Protein AF-A0A6B3GAU2-F1 (afdb_monomer_lite)

Radius of gyration: 19.32 Å; chains: 1; bounding box: 33×33×60 Å

pLDDT: mean 86.75, std 10.73, range [48.22, 97.69]

Sequence (140 aa):
LRTQEPGLAAQLGLEKPDSSVAALTPIEQDELPPGTALDEFLATIAWPDAVVGCAMTVERLMLPPSAEASVPEKLSDKQLTAWVAKHPDRQEVRMTVAVLRDGARESAVRLREKDSPTEVLTGAGLVPGLAEALAATFES

Structure (mmCIF, N/CA/C/O backbone):
data_AF-A0A6B3GAU2-F1
#
_entry.id   AF-A0A6B3GAU2-F1
#
loop_
_atom_site.group_PDB
_atom_site.id
_atom_site.type_symbol
_atom_site.label_atom_id
_atom_site.label_alt_id
_atom_site.label_comp_id
_atom_site.label_asym_id
_atom_site.label_entity_id
_atom_site.label_seq_id
_atom_site.pdbx_PDB_ins_code
_atom_site.Cartn_x
_atom_site.Cartn_y
_atom_site.Cartn_z
_atom_site.occupancy
_atom_site.B_iso_or_equiv
_atom_site.auth_seq_id
_atom_site.auth_comp_id
_atom_site.auth_asym_id
_atom_site.auth_atom_id
_atom_site.pdbx_PDB_model_num
ATOM 1 N N . LEU A 1 1 ? 7.045 -2.140 -25.054 1.00 62.41 1 LEU A N 1
ATOM 2 C CA . LEU A 1 1 ? 5.925 -2.310 -26.009 1.00 62.41 1 LEU A CA 1
ATOM 3 C C . LEU A 1 1 ? 6.316 -2.093 -27.472 1.00 62.41 1 LEU A C 1
ATOM 5 O O . LEU A 1 1 ? 6.297 -3.066 -28.195 1.00 62.41 1 LEU A O 1
ATOM 9 N N . ARG A 1 2 ? 6.756 -0.903 -27.920 1.00 71.31 2 ARG A N 1
ATOM 10 C CA . ARG A 1 2 ? 7.129 -0.664 -29.341 1.00 71.31 2 ARG A CA 1
ATOM 11 C C . ARG A 1 2 ? 8.105 -1.688 -29.949 1.00 71.31 2 ARG A C 1
ATOM 13 O O . ARG A 1 2 ? 7.939 -2.066 -31.099 1.00 71.31 2 ARG A O 1
ATOM 20 N N . THR A 1 3 ? 9.098 -2.131 -29.178 1.00 74.31 3 THR A N 1
ATOM 21 C CA . THR A 1 3 ? 10.108 -3.101 -29.641 1.00 74.31 3 THR A CA 1
ATOM 22 C C . THR A 1 3 ? 9.662 -4.558 -29.502 1.00 74.31 3 THR A C 1
ATOM 24 O O . THR A 1 3 ? 10.011 -5.375 -30.342 1.00 74.31 3 THR A O 1
ATOM 27 N N . GLN A 1 4 ? 8.927 -4.894 -28.438 1.00 76.00 4 GLN A N 1
ATOM 28 C CA . GLN A 1 4 ? 8.556 -6.283 -28.125 1.00 76.00 4 GLN A CA 1
ATOM 29 C C . GLN A 1 4 ? 7.204 -6.694 -28.728 1.00 76.00 4 GLN A C 1
ATOM 31 O O . GLN A 1 4 ? 7.054 -7.833 -29.139 1.00 76.00 4 GLN A O 1
ATOM 36 N N . GLU A 1 5 ? 6.256 -5.759 -28.835 1.00 77.56 5 GLU A N 1
ATOM 37 C CA . GLU A 1 5 ? 4.878 -5.966 -29.304 1.00 77.56 5 GLU A CA 1
ATOM 38 C C . GLU A 1 5 ? 4.457 -4.821 -30.256 1.00 77.56 5 GLU A C 1
ATOM 40 O O . GLU A 1 5 ? 3.625 -3.971 -29.907 1.00 77.56 5 GLU A O 1
ATOM 45 N N . PRO A 1 6 ? 5.055 -4.730 -31.460 1.00 78.44 6 PRO A N 1
ATOM 46 C CA . PRO A 1 6 ? 4.842 -3.604 -32.374 1.00 78.44 6 PRO A CA 1
ATOM 47 C C . PRO A 1 6 ? 3.389 -3.492 -32.862 1.00 78.44 6 PRO A C 1
ATOM 49 O O . PRO A 1 6 ? 2.877 -2.384 -33.003 1.00 78.44 6 PRO A O 1
ATOM 52 N N . GLY A 1 7 ? 2.692 -4.619 -33.055 1.00 80.69 7 GLY A N 1
ATOM 53 C CA . GLY A 1 7 ? 1.283 -4.625 -33.465 1.00 80.69 7 GLY A CA 1
ATOM 54 C C . GLY A 1 7 ? 0.346 -4.014 -32.417 1.00 80.69 7 GLY A C 1
ATOM 55 O O . GLY A 1 7 ? -0.543 -3.237 -32.759 1.00 80.69 7 GLY A O 1
ATOM 56 N N . LEU A 1 8 ? 0.583 -4.298 -31.133 1.00 76.88 8 LEU A N 1
ATOM 57 C CA . LEU A 1 8 ? -0.178 -3.704 -30.033 1.00 76.88 8 LEU A CA 1
ATOM 58 C C . LEU A 1 8 ? 0.162 -2.216 -29.855 1.00 76.88 8 LEU A C 1
ATOM 60 O O . LEU A 1 8 ? -0.723 -1.397 -29.615 1.00 76.88 8 LEU A O 1
ATOM 64 N N . ALA A 1 9 ? 1.430 -1.837 -30.038 1.00 74.75 9 ALA A N 1
ATOM 65 C CA . ALA A 1 9 ? 1.836 -0.433 -30.004 1.00 74.75 9 ALA A CA 1
ATOM 66 C C . ALA A 1 9 ? 1.140 0.411 -31.091 1.00 74.75 9 ALA A C 1
ATOM 68 O O . ALA A 1 9 ? 0.740 1.543 -30.807 1.00 74.75 9 ALA A O 1
ATOM 69 N N . ALA A 1 10 ? 0.942 -0.152 -32.290 1.00 77.62 10 ALA A N 1
ATOM 70 C CA . ALA A 1 10 ? 0.176 0.472 -33.368 1.00 77.62 10 ALA A CA 1
ATOM 71 C C . ALA A 1 10 ? -1.301 0.669 -32.985 1.00 77.62 10 ALA A C 1
ATOM 73 O O . ALA A 1 10 ? -1.850 1.757 -33.158 1.00 77.62 10 ALA A O 1
ATOM 74 N N . GLN A 1 11 ? -1.935 -0.352 -32.394 1.00 79.00 11 GLN A N 1
ATOM 75 C CA . GLN A 1 11 ? -3.329 -0.278 -31.935 1.00 79.00 11 GLN A CA 1
ATOM 76 C C . GLN A 1 11 ? -3.542 0.771 -30.835 1.00 79.00 11 GLN A C 1
ATOM 78 O O . GLN A 1 11 ? -4.577 1.432 -30.810 1.00 79.00 11 GLN A O 1
ATOM 83 N N . LEU A 1 12 ? -2.556 0.955 -29.955 1.00 72.62 12 LEU A N 1
ATOM 84 C CA . LEU A 1 12 ? -2.594 1.940 -28.870 1.00 72.62 12 LEU A CA 1
ATOM 85 C C . LEU A 1 12 ? -2.130 3.346 -29.298 1.00 72.62 12 LEU A C 1
ATOM 87 O O . LEU A 1 12 ? -2.108 4.260 -28.476 1.00 72.62 12 LEU A O 1
ATOM 91 N N . GLY A 1 13 ? -1.740 3.544 -30.564 1.00 73.88 13 GLY A N 1
ATOM 92 C CA . GLY A 1 13 ? -1.290 4.843 -31.081 1.00 73.88 13 GLY A CA 1
ATOM 93 C C . GLY A 1 13 ? 0.043 5.329 -30.498 1.00 73.88 13 GLY A C 1
ATOM 94 O O . GLY A 1 13 ? 0.357 6.518 -30.581 1.00 73.88 13 GLY A O 1
ATOM 95 N N . LEU A 1 14 ? 0.842 4.420 -29.933 1.00 69.75 14 LEU A N 1
ATOM 96 C CA . LEU A 1 14 ? 2.102 4.716 -29.238 1.00 69.75 14 LEU A CA 1
ATOM 97 C C . LEU A 1 14 ? 3.297 4.884 -30.191 1.00 69.75 14 LEU A C 1
ATOM 99 O O . LEU A 1 14 ? 4.444 4.950 -29.753 1.00 69.75 14 LEU A O 1
ATOM 103 N N . GLU A 1 15 ? 3.049 4.939 -31.500 1.00 69.31 15 GLU A N 1
ATOM 104 C CA . GLU A 1 15 ? 4.079 5.088 -32.533 1.00 69.31 15 GLU A CA 1
ATOM 105 C C . GLU A 1 15 ? 4.681 6.499 -32.574 1.00 69.31 15 GLU A C 1
ATOM 107 O O . GLU A 1 15 ? 5.817 6.674 -33.02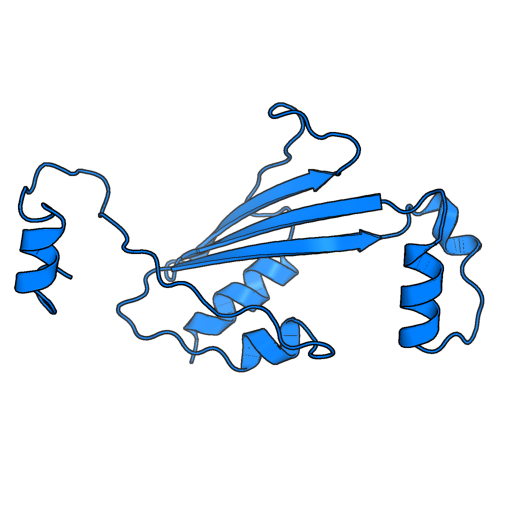1 1.00 69.31 15 GLU A O 1
ATOM 112 N N . LYS A 1 16 ? 3.949 7.512 -32.089 1.00 66.12 16 LYS A N 1
ATOM 113 C CA . LYS A 1 16 ? 4.379 8.912 -32.175 1.00 66.12 16 LYS A CA 1
ATOM 114 C C . LYS A 1 16 ? 5.454 9.231 -31.124 1.00 66.12 16 LYS A C 1
ATOM 116 O O . LYS A 1 16 ? 5.211 9.043 -29.935 1.00 66.12 16 LYS A O 1
ATOM 121 N N . PRO A 1 17 ? 6.623 9.759 -31.527 1.00 57.16 17 PRO A N 1
ATOM 122 C CA . PRO A 1 17 ? 7.727 10.063 -30.614 1.00 57.16 17 PRO A CA 1
ATOM 123 C C . PRO A 1 17 ? 7.482 11.261 -29.673 1.00 57.16 17 PRO A C 1
ATOM 125 O O . PRO A 1 17 ? 8.250 11.426 -28.733 1.00 57.16 17 PRO A O 1
ATOM 128 N N . ASP A 1 18 ? 6.420 12.052 -29.879 1.00 55.69 18 ASP A N 1
ATOM 129 C CA . ASP A 1 18 ? 6.117 13.275 -29.108 1.00 55.69 18 ASP A CA 1
ATOM 130 C C . ASP A 1 18 ? 5.360 13.053 -27.782 1.00 55.69 18 ASP A C 1
ATOM 132 O O . ASP A 1 18 ? 5.040 14.016 -27.082 1.00 55.69 18 ASP A O 1
ATOM 136 N N . SER A 1 19 ? 5.075 11.810 -27.375 1.00 54.34 19 SER A N 1
ATOM 137 C CA . SER A 1 19 ? 4.584 11.552 -26.015 1.00 54.34 19 SER A CA 1
ATOM 138 C C . SER A 1 19 ? 5.764 11.606 -25.035 1.00 54.34 19 SER A C 1
ATOM 140 O O . SER A 1 19 ? 6.413 10.597 -24.763 1.00 54.34 19 SER A O 1
ATOM 142 N N . SER A 1 20 ? 6.075 12.796 -24.525 1.00 48.22 20 SER A N 1
ATOM 143 C CA . SER A 1 20 ? 7.189 13.053 -23.595 1.00 48.22 20 SER A CA 1
ATOM 144 C C . SER A 1 20 ? 7.030 12.416 -22.207 1.00 48.22 20 SER A C 1
ATOM 146 O O . SER A 1 20 ? 7.947 12.480 -21.392 1.00 48.22 20 SER A O 1
ATOM 148 N N . VAL A 1 21 ? 5.907 11.750 -21.941 1.00 51.22 21 VAL A N 1
ATOM 149 C CA . VAL A 1 21 ? 5.777 10.798 -20.838 1.00 51.22 21 VAL A CA 1
ATOM 150 C C . VAL A 1 21 ? 5.993 9.423 -21.445 1.00 51.22 21 VAL A C 1
ATOM 152 O O . VAL A 1 21 ? 5.245 9.031 -22.341 1.00 51.22 21 VAL A O 1
ATOM 155 N N . ALA A 1 22 ? 7.014 8.694 -20.990 1.00 58.22 22 ALA A N 1
ATOM 156 C CA . ALA A 1 22 ? 7.142 7.278 -21.308 1.00 58.22 22 ALA A CA 1
ATOM 157 C C . ALA A 1 22 ? 5.787 6.617 -21.015 1.00 58.22 22 ALA A C 1
ATOM 159 O O . ALA A 1 22 ? 5.371 6.561 -19.861 1.00 58.22 22 ALA A O 1
ATOM 160 N N . ALA A 1 23 ? 5.058 6.225 -22.063 1.00 69.25 23 ALA A N 1
ATOM 161 C CA . ALA A 1 23 ? 3.723 5.669 -21.926 1.00 69.25 23 ALA A CA 1
ATOM 162 C C . ALA A 1 23 ? 3.849 4.316 -21.223 1.00 69.25 23 ALA A C 1
ATOM 164 O O . ALA A 1 23 ? 4.138 3.294 -21.849 1.00 69.25 23 ALA A O 1
ATOM 165 N N . LEU A 1 24 ? 3.717 4.331 -19.899 1.00 79.38 24 LEU A N 1
ATOM 166 C CA . LEU A 1 24 ? 3.647 3.119 -19.109 1.00 79.38 24 LEU A CA 1
ATOM 167 C C . LEU A 1 24 ? 2.347 2.414 -19.479 1.00 79.38 24 LEU A C 1
ATOM 169 O O . LEU A 1 24 ? 1.286 3.033 -19.555 1.00 79.38 24 LEU A O 1
ATOM 173 N N . THR A 1 25 ? 2.444 1.120 -19.755 1.00 84.44 25 THR A N 1
ATOM 174 C CA . THR A 1 25 ? 1.269 0.268 -19.925 1.00 84.44 25 THR A CA 1
ATOM 175 C C . THR A 1 25 ? 1.024 -0.413 -18.584 1.00 84.44 25 THR A C 1
ATOM 177 O O . THR A 1 25 ? 1.936 -1.099 -18.114 1.00 84.44 25 THR A O 1
ATOM 180 N N . PRO A 1 26 ? -0.132 -0.198 -17.933 1.00 87.94 26 PRO A N 1
ATOM 181 C CA . PRO A 1 26 ? -0.412 -0.840 -16.659 1.00 87.94 26 PRO A CA 1
ATOM 182 C C . PRO A 1 26 ? -0.553 -2.351 -16.853 1.00 87.94 26 PRO A C 1
ATOM 184 O O . PRO A 1 26 ? -1.088 -2.813 -17.861 1.00 87.94 26 PRO A O 1
ATOM 187 N N . ILE A 1 27 ? -0.071 -3.103 -15.869 1.00 89.31 27 ILE A N 1
ATOM 188 C CA . ILE A 1 27 ? -0.322 -4.535 -15.730 1.00 89.31 27 ILE A CA 1
ATOM 189 C C . ILE A 1 27 ? -1.127 -4.680 -14.448 1.00 89.31 27 ILE A C 1
ATOM 191 O O . ILE A 1 27 ? -0.632 -4.359 -13.368 1.00 89.31 27 ILE A O 1
ATOM 195 N N . GLU A 1 28 ? -2.377 -5.106 -14.577 1.00 89.19 28 GLU A N 1
ATOM 196 C CA . GLU A 1 28 ? -3.231 -5.347 -13.418 1.00 89.19 28 GLU A CA 1
ATOM 197 C C . GLU A 1 28 ? -2.820 -6.663 -12.742 1.00 89.19 28 GLU A C 1
ATOM 199 O O . GLU A 1 28 ? -2.411 -7.625 -13.399 1.00 89.19 28 GLU A O 1
ATOM 204 N N . GLN A 1 29 ? -2.863 -6.675 -11.413 1.00 86.81 29 GLN A N 1
ATOM 205 C CA . GLN A 1 29 ? -2.682 -7.873 -10.597 1.00 86.81 29 GLN A CA 1
ATOM 206 C C . GLN A 1 29 ? -4.004 -8.212 -9.931 1.00 86.81 29 GLN A C 1
ATOM 208 O O . GLN A 1 29 ? -4.758 -7.307 -9.564 1.00 86.81 29 GLN A O 1
ATOM 213 N N . ASP A 1 30 ? -4.257 -9.509 -9.778 1.00 85.06 30 ASP A N 1
ATOM 214 C CA . ASP A 1 30 ? -5.414 -9.992 -9.039 1.00 85.06 30 ASP A CA 1
ATOM 215 C C . ASP A 1 30 ? -5.371 -9.510 -7.584 1.00 85.06 30 ASP A C 1
ATOM 217 O O . ASP A 1 30 ? -4.314 -9.212 -7.017 1.00 85.06 30 ASP A O 1
ATOM 221 N N . GLU A 1 31 ? -6.551 -9.434 -6.974 1.00 84.50 31 GLU A N 1
ATOM 222 C CA . GLU A 1 31 ? -6.675 -9.067 -5.570 1.00 84.50 31 GLU A CA 1
ATOM 223 C C . GLU A 1 31 ? -5.959 -10.074 -4.658 1.00 84.50 31 GLU A C 1
ATOM 225 O O . GLU A 1 31 ? -5.838 -11.265 -4.958 1.00 84.50 31 GLU A O 1
ATOM 230 N N . LEU A 1 32 ? -5.524 -9.587 -3.493 1.00 86.06 32 LEU A N 1
ATOM 231 C CA . LEU A 1 32 ? -4.913 -10.411 -2.456 1.00 86.06 32 LEU A CA 1
ATOM 232 C C . LEU A 1 32 ? -5.861 -11.564 -2.060 1.00 86.06 32 LEU A C 1
ATOM 234 O O . LEU A 1 32 ? -7.000 -11.294 -1.659 1.00 86.06 32 LEU A O 1
ATOM 238 N N . PRO A 1 33 ? -5.414 -12.835 -2.099 1.00 87.38 33 PRO A N 1
ATOM 239 C CA . PRO A 1 33 ? -6.251 -13.954 -1.693 1.00 87.38 33 PRO A CA 1
ATOM 240 C C . PRO A 1 33 ? -6.749 -13.813 -0.241 1.00 87.38 33 PRO A C 1
ATOM 242 O O . PRO A 1 33 ? -5.989 -13.399 0.642 1.00 87.38 33 PRO A O 1
ATOM 245 N N . PRO A 1 34 ? -8.012 -14.181 0.056 1.00 84.56 34 PRO A N 1
ATOM 246 C CA . PRO A 1 34 ? -8.553 -14.058 1.403 1.00 84.56 34 PRO A CA 1
ATOM 247 C C . PRO A 1 34 ? -7.734 -14.842 2.432 1.00 84.56 34 PRO A C 1
ATOM 249 O O . PRO A 1 34 ? -7.568 -16.054 2.319 1.00 84.56 34 PRO A O 1
ATOM 252 N N . GLY A 1 35 ? -7.287 -14.154 3.483 1.00 83.62 35 GLY A N 1
ATOM 253 C CA . GLY A 1 35 ? -6.532 -14.764 4.580 1.00 83.62 35 GLY A CA 1
ATOM 254 C C . GLY A 1 35 ? -5.025 -14.872 4.347 1.00 83.62 35 GLY A C 1
ATOM 255 O O . GLY A 1 35 ? -4.335 -15.340 5.247 1.00 83.62 35 GLY A O 1
ATOM 256 N N . THR A 1 36 ? -4.510 -14.420 3.202 1.00 88.94 36 THR A N 1
ATOM 257 C CA . THR A 1 36 ? -3.066 -14.278 2.973 1.00 88.94 36 THR A CA 1
ATOM 258 C C . THR A 1 36 ? -2.580 -12.947 3.534 1.00 88.94 36 THR A C 1
ATOM 260 O O . THR A 1 36 ? -3.220 -11.911 3.334 1.00 88.94 36 THR A O 1
ATOM 263 N N . ALA A 1 37 ? -1.458 -12.959 4.253 1.00 89.50 37 ALA A N 1
ATOM 264 C CA . ALA A 1 37 ? -0.845 -11.729 4.730 1.00 89.50 37 ALA A CA 1
ATOM 265 C C . ALA A 1 37 ? -0.199 -10.968 3.558 1.00 89.50 37 ALA A C 1
ATOM 267 O O . ALA A 1 37 ? 0.325 -11.561 2.616 1.00 89.50 37 ALA A O 1
ATOM 268 N N . LEU A 1 38 ? -0.273 -9.635 3.580 1.00 90.75 38 LEU A N 1
ATOM 269 C CA . LEU A 1 38 ? 0.190 -8.814 2.458 1.00 90.75 38 LEU A CA 1
ATOM 270 C C . LEU A 1 38 ? 1.694 -8.975 2.197 1.00 90.75 38 LEU A C 1
ATOM 272 O O . LEU A 1 38 ? 2.114 -9.029 1.050 1.00 90.75 38 LEU A O 1
ATOM 276 N N . ASP A 1 39 ? 2.495 -9.029 3.254 1.00 90.50 39 ASP A N 1
ATOM 277 C CA . ASP A 1 39 ? 3.940 -9.246 3.197 1.00 90.50 39 ASP A CA 1
ATOM 278 C C . ASP A 1 39 ? 4.293 -10.617 2.611 1.00 90.50 39 ASP A C 1
ATOM 280 O O . ASP A 1 39 ? 5.146 -10.697 1.729 1.00 90.50 39 ASP A O 1
ATOM 284 N N . GLU A 1 40 ? 3.586 -11.671 3.027 1.00 91.94 40 GLU A N 1
ATOM 285 C CA . GLU A 1 40 ? 3.727 -13.008 2.440 1.00 91.94 40 GLU A CA 1
ATOM 286 C C . GLU A 1 40 ? 3.403 -12.999 0.946 1.00 91.94 40 GLU A C 1
ATOM 288 O O . GLU A 1 40 ? 4.143 -13.576 0.155 1.00 91.94 40 GLU A O 1
ATOM 293 N N . PHE A 1 41 ? 2.328 -12.317 0.543 1.00 93.00 41 PHE A N 1
ATOM 294 C CA . PHE A 1 41 ? 1.949 -12.210 -0.863 1.00 93.00 41 PHE A CA 1
ATOM 295 C C . PHE A 1 41 ? 2.985 -11.443 -1.684 1.00 93.00 41 PHE A C 1
ATOM 297 O O . PHE A 1 41 ? 3.417 -11.937 -2.723 1.00 93.00 41 PHE A O 1
ATOM 304 N N . LEU A 1 42 ? 3.425 -10.273 -1.213 1.00 93.75 42 LEU A N 1
ATOM 305 C CA . LEU A 1 42 ? 4.443 -9.474 -1.899 1.00 93.75 42 LEU A CA 1
ATOM 306 C C . LEU A 1 42 ? 5.746 -10.262 -2.083 1.00 93.75 42 LEU A C 1
ATOM 308 O O . LEU A 1 42 ? 6.350 -10.184 -3.147 1.00 93.75 42 LEU A O 1
ATOM 312 N N . ALA A 1 43 ? 6.132 -11.093 -1.111 1.00 92.25 43 ALA A N 1
ATOM 313 C CA . ALA A 1 43 ? 7.308 -11.958 -1.215 1.00 92.25 43 ALA A CA 1
ATOM 314 C C . ALA A 1 43 ? 7.207 -13.031 -2.320 1.00 92.25 43 ALA A C 1
ATOM 316 O O . ALA A 1 43 ? 8.220 -13.624 -2.688 1.00 92.25 43 ALA A O 1
ATOM 317 N N . THR A 1 44 ? 6.011 -13.291 -2.859 1.00 92.00 44 THR A N 1
ATOM 318 C CA . THR A 1 44 ? 5.811 -14.207 -3.998 1.00 92.00 44 THR A CA 1
ATOM 319 C C . THR A 1 44 ? 5.888 -13.523 -5.363 1.00 92.00 44 THR A C 1
ATOM 321 O O . THR A 1 44 ? 5.917 -14.210 -6.384 1.00 92.00 44 THR A O 1
ATOM 324 N N . ILE A 1 45 ? 5.913 -12.187 -5.401 1.00 93.12 45 ILE A N 1
ATOM 325 C CA . ILE A 1 45 ? 5.913 -11.420 -6.646 1.00 93.12 45 ILE A CA 1
ATOM 326 C C . ILE A 1 45 ? 7.345 -11.234 -7.145 1.00 93.12 45 ILE A C 1
ATOM 328 O O . ILE A 1 45 ? 8.201 -10.722 -6.427 1.00 93.12 45 ILE A O 1
ATOM 332 N N . ALA A 1 46 ? 7.557 -11.575 -8.416 1.00 92.56 46 ALA A N 1
ATOM 333 C CA . ALA A 1 46 ? 8.776 -11.284 -9.156 1.00 92.56 46 ALA A CA 1
ATOM 334 C C . ALA A 1 46 ? 8.416 -10.622 -10.487 1.00 92.56 46 ALA A C 1
ATOM 336 O O . ALA A 1 46 ? 7.723 -11.206 -11.329 1.00 92.56 46 ALA A O 1
ATOM 337 N N . TRP A 1 47 ? 8.872 -9.388 -10.681 1.00 93.25 47 TRP A N 1
ATOM 338 C CA . TRP A 1 47 ? 8.607 -8.645 -11.907 1.00 93.25 47 TRP A CA 1
ATOM 339 C C . TRP A 1 47 ? 9.724 -8.833 -12.939 1.00 93.25 47 TRP A C 1
ATOM 341 O O . TRP A 1 47 ? 10.898 -8.707 -12.593 1.00 93.25 47 TRP A O 1
ATOM 351 N N . PRO A 1 48 ? 9.402 -9.013 -14.234 1.00 92.19 48 PRO A N 1
ATOM 352 C CA . PRO A 1 48 ? 10.417 -9.003 -15.280 1.00 92.19 48 PRO A CA 1
ATOM 353 C C . PRO A 1 48 ? 11.021 -7.599 -15.454 1.00 92.19 48 PRO A C 1
ATOM 355 O O . PRO A 1 48 ? 10.385 -6.589 -15.133 1.00 92.19 48 PRO A O 1
ATOM 358 N N . ASP A 1 49 ? 12.221 -7.516 -16.034 1.00 90.88 49 ASP A N 1
ATOM 359 C CA . ASP A 1 49 ? 12.973 -6.260 -16.240 1.00 90.88 49 ASP A CA 1
ATOM 360 C C . ASP A 1 49 ? 12.188 -5.170 -16.985 1.00 90.88 49 ASP A C 1
ATOM 362 O O . ASP A 1 49 ? 12.432 -3.978 -16.813 1.00 90.88 49 ASP A O 1
ATOM 366 N N . ALA A 1 50 ? 11.218 -5.568 -17.813 1.00 89.75 50 ALA A N 1
ATOM 367 C CA . ALA A 1 50 ? 10.365 -4.646 -18.558 1.00 89.75 50 ALA A CA 1
ATOM 368 C C . ALA A 1 50 ? 9.418 -3.817 -17.665 1.00 89.75 50 ALA A C 1
ATOM 370 O O . ALA A 1 50 ? 8.937 -2.769 -18.102 1.00 89.75 50 ALA A O 1
ATOM 371 N N . VAL A 1 51 ? 9.132 -4.268 -16.439 1.00 92.88 51 VAL A N 1
ATOM 372 C CA . VAL A 1 51 ? 8.292 -3.544 -15.477 1.00 92.88 51 VAL A CA 1
ATOM 373 C C . VAL A 1 51 ? 9.171 -2.572 -14.705 1.00 92.88 51 VAL A C 1
ATOM 375 O O . VAL A 1 51 ? 9.992 -2.974 -13.887 1.00 92.88 51 VAL A O 1
ATOM 378 N N . VAL A 1 52 ? 9.007 -1.278 -14.978 1.00 93.12 52 VAL A N 1
ATOM 379 C CA . VAL A 1 52 ? 9.871 -0.222 -14.420 1.00 93.12 52 VAL A CA 1
ATOM 380 C C . VAL A 1 52 ? 9.499 0.193 -12.996 1.00 93.12 52 VAL A C 1
ATOM 382 O O . VAL A 1 52 ? 10.290 0.850 -12.322 1.00 93.12 52 VAL A O 1
ATOM 385 N N . GLY A 1 53 ? 8.297 -0.164 -12.549 1.00 94.88 53 GLY A N 1
ATOM 386 C CA . GLY A 1 53 ? 7.769 0.203 -11.246 1.00 94.88 53 GLY A CA 1
ATOM 387 C C . GLY A 1 53 ? 6.410 -0.422 -10.978 1.00 94.88 53 GLY A C 1
ATOM 388 O O . GLY A 1 53 ? 5.775 -0.973 -11.877 1.00 94.88 53 GLY A O 1
ATOM 389 N N . CYS A 1 54 ? 5.985 -0.350 -9.724 1.00 95.75 54 CYS A N 1
ATOM 390 C CA . CYS A 1 54 ? 4.733 -0.912 -9.246 1.00 95.75 54 CYS A CA 1
ATOM 391 C C . CYS A 1 54 ? 4.044 0.109 -8.343 1.00 95.75 54 CYS A C 1
ATOM 393 O O . CYS A 1 54 ? 4.706 0.827 -7.591 1.00 95.75 54 CYS A O 1
ATOM 395 N N . ALA A 1 55 ? 2.718 0.166 -8.423 1.00 95.62 55 ALA A N 1
ATOM 396 C CA . ALA A 1 55 ? 1.889 0.909 -7.494 1.00 95.62 55 ALA A CA 1
ATOM 397 C C . ALA A 1 55 ? 0.863 -0.035 -6.870 1.00 95.62 55 ALA A C 1
ATOM 399 O O . ALA A 1 55 ? 0.302 -0.890 -7.550 1.00 95.62 55 ALA A O 1
ATOM 400 N N . MET A 1 56 ? 0.613 0.140 -5.580 1.00 94.62 56 MET A N 1
ATOM 401 C CA . MET A 1 56 ? -0.302 -0.679 -4.801 1.00 94.62 56 MET A CA 1
ATOM 402 C C . MET A 1 56 ? -1.166 0.217 -3.924 1.00 94.62 56 MET A C 1
ATOM 404 O O . MET A 1 56 ? -0.661 1.125 -3.262 1.00 94.62 56 MET A O 1
ATOM 408 N N . THR A 1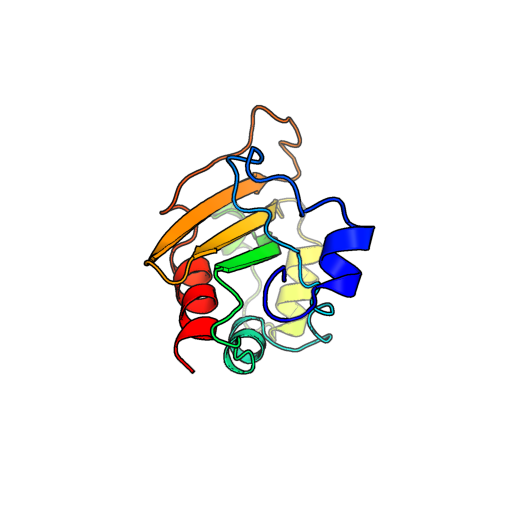 57 ? -2.462 -0.079 -3.870 1.00 94.44 57 THR A N 1
ATOM 409 C CA . THR A 1 57 ? -3.403 0.565 -2.952 1.00 94.44 57 THR A CA 1
ATOM 410 C C . THR A 1 57 ? -3.909 -0.451 -1.939 1.00 94.44 57 THR A C 1
ATOM 412 O O . THR A 1 57 ? -4.342 -1.537 -2.307 1.00 94.44 57 THR A O 1
ATOM 415 N N . VAL A 1 58 ? -3.881 -0.087 -0.658 1.00 92.62 58 VAL A N 1
ATOM 416 C CA . VAL A 1 58 ? -4.395 -0.907 0.443 1.00 92.62 58 VAL A CA 1
ATOM 417 C C . VAL A 1 58 ? -5.309 -0.087 1.342 1.00 92.62 58 VAL A C 1
ATOM 419 O O . VAL A 1 58 ? -5.079 1.103 1.574 1.00 92.62 58 VAL A O 1
ATOM 422 N N . GLU A 1 59 ? -6.336 -0.734 1.882 1.00 91.44 59 GLU A N 1
ATOM 423 C CA . GLU A 1 59 ? -7.199 -0.171 2.918 1.00 91.44 59 GLU A CA 1
ATOM 424 C C . GLU A 1 59 ? -6.924 -0.878 4.241 1.00 91.44 59 GLU A C 1
ATOM 426 O O . GLU A 1 59 ? -6.898 -2.106 4.307 1.00 91.44 59 GLU A O 1
ATOM 431 N N . ARG A 1 60 ? -6.699 -0.106 5.305 1.00 89.38 60 ARG A N 1
ATOM 432 C CA . ARG A 1 60 ? -6.505 -0.639 6.653 1.00 89.38 60 ARG A CA 1
ATOM 433 C C . ARG A 1 60 ? -7.518 -0.058 7.617 1.00 89.38 60 ARG A C 1
ATOM 435 O O . ARG A 1 60 ? -7.809 1.135 7.589 1.00 89.38 60 ARG A O 1
ATOM 442 N N . LEU A 1 61 ? -7.994 -0.924 8.503 1.00 90.62 61 LEU A N 1
ATOM 443 C CA . LEU A 1 61 ? -8.690 -0.539 9.719 1.00 90.62 61 LEU A CA 1
ATOM 444 C C . LEU A 1 61 ? -7.657 -0.396 10.830 1.00 90.62 61 LEU A C 1
ATOM 446 O O . LEU A 1 61 ? -6.867 -1.311 11.063 1.00 90.62 61 LEU A O 1
ATOM 450 N N . MET A 1 62 ? -7.670 0.739 11.511 1.00 89.50 62 MET A N 1
ATOM 451 C CA . MET A 1 62 ? -6.825 0.987 12.671 1.00 89.50 62 MET A CA 1
ATOM 452 C C . MET A 1 62 ? -7.639 1.589 13.805 1.00 89.50 62 MET A C 1
ATOM 454 O O . MET A 1 62 ? -8.718 2.145 13.595 1.00 89.50 62 MET A O 1
ATOM 458 N N . LEU A 1 63 ? -7.110 1.478 15.016 1.00 90.50 63 LEU A N 1
ATOM 459 C CA . LEU A 1 63 ? -7.634 2.193 16.167 1.00 90.50 63 LEU A CA 1
ATOM 460 C C . LEU A 1 63 ? -6.756 3.407 16.442 1.00 90.50 63 LEU A C 1
ATOM 462 O O . LEU A 1 63 ? -5.536 3.311 16.313 1.00 90.50 63 LEU A O 1
ATOM 466 N N . PRO A 1 64 ? -7.349 4.551 16.809 1.00 87.12 64 PRO A N 1
ATOM 467 C CA . PRO A 1 64 ? -6.573 5.661 17.319 1.00 87.12 64 PRO A CA 1
ATOM 468 C C . PRO A 1 64 ? -5.932 5.259 18.657 1.00 87.12 64 PRO A C 1
ATOM 470 O O . PRO A 1 64 ? -6.519 4.460 19.394 1.00 87.12 64 PRO A O 1
ATOM 473 N N . PRO A 1 65 ? -4.798 5.873 19.040 1.00 87.81 65 PRO A N 1
ATOM 474 C CA . PRO A 1 65 ? -4.118 5.568 20.302 1.00 87.81 65 PRO A CA 1
ATOM 475 C C . PRO A 1 65 ? -5.024 5.652 21.539 1.00 87.81 65 PRO A C 1
ATOM 477 O O . PRO A 1 65 ? -4.869 4.895 22.492 1.00 87.81 65 PRO A O 1
ATOM 480 N N . SER A 1 66 ? -6.024 6.540 21.520 1.00 89.12 66 SER A N 1
ATOM 481 C CA . SER A 1 66 ? -7.014 6.678 22.597 1.00 89.12 66 SER A CA 1
ATOM 482 C C . SER A 1 66 ? -7.891 5.438 22.806 1.00 89.12 66 SER A C 1
ATOM 484 O O . SER A 1 66 ? -8.415 5.254 23.901 1.00 89.12 66 SER A O 1
ATOM 486 N N . ALA A 1 67 ? -8.062 4.606 21.776 1.00 89.75 67 ALA A N 1
ATOM 487 C CA . ALA A 1 67 ? -8.871 3.390 21.797 1.00 89.75 67 ALA A CA 1
ATOM 488 C C . ALA A 1 67 ? -8.030 2.109 21.946 1.00 89.75 67 ALA A C 1
ATOM 490 O O . ALA A 1 67 ? -8.586 1.037 22.157 1.00 89.75 67 ALA A O 1
ATOM 491 N N . GLU A 1 68 ? -6.698 2.177 21.882 1.00 86.12 68 GLU A N 1
ATOM 492 C CA . GLU A 1 68 ? -5.848 0.985 22.042 1.00 86.12 68 GLU A CA 1
ATOM 493 C C . GLU A 1 68 ? -5.991 0.357 23.437 1.00 86.12 68 GLU A C 1
ATOM 495 O O . GLU A 1 68 ? -5.985 -0.863 23.580 1.00 86.12 68 GLU A O 1
ATOM 500 N N . ALA A 1 69 ? -6.208 1.178 24.469 1.00 87.31 69 ALA A N 1
ATOM 501 C CA . ALA A 1 69 ? -6.380 0.709 25.843 1.00 87.31 69 ALA A CA 1
ATOM 502 C C . ALA A 1 69 ? -7.692 -0.067 26.082 1.00 87.31 69 ALA A C 1
ATOM 504 O O . ALA A 1 69 ? -7.816 -0.740 27.104 1.00 87.31 69 ALA A O 1
ATOM 505 N N . SER A 1 70 ? -8.679 0.029 25.182 1.00 87.69 70 SER A N 1
ATOM 506 C CA . SER A 1 70 ? -9.944 -0.713 25.292 1.00 87.69 70 SER A CA 1
ATOM 507 C C . SER A 1 70 ? -9.902 -2.079 24.599 1.00 87.69 70 SER A C 1
ATOM 509 O O . SER A 1 70 ? -10.876 -2.832 24.696 1.00 87.69 70 SER A O 1
ATOM 511 N N . VAL A 1 71 ? -8.793 -2.415 23.924 1.00 89.88 71 VAL A N 1
ATOM 512 C CA . VAL A 1 71 ? -8.609 -3.700 23.240 1.00 89.88 71 VAL A CA 1
ATOM 513 C C . VAL A 1 71 ? -8.612 -4.838 24.272 1.00 89.88 71 VAL A C 1
ATOM 515 O O . VAL A 1 71 ? -7.775 -4.846 25.176 1.00 89.88 71 VAL A O 1
ATOM 518 N N . PRO A 1 7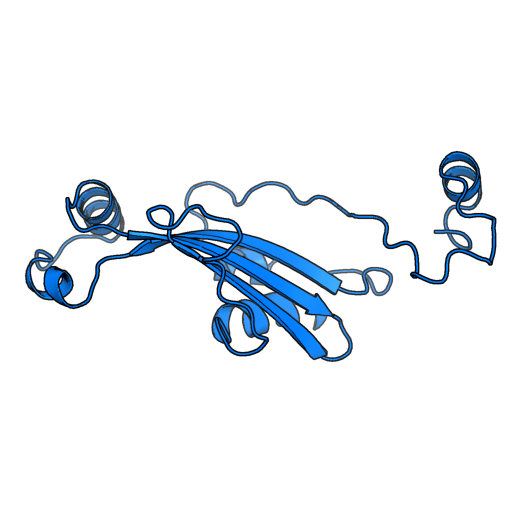2 ? -9.517 -5.828 24.156 1.00 91.06 72 PRO A N 1
ATOM 519 C CA . PRO A 1 72 ? -9.530 -6.970 25.060 1.00 91.06 72 PRO A CA 1
ATOM 520 C C . PRO A 1 72 ? -8.254 -7.810 24.944 1.00 91.06 72 PRO A C 1
ATOM 522 O O . PRO A 1 72 ? -7.776 -8.099 23.846 1.00 91.06 72 PRO A O 1
ATOM 525 N N . GLU A 1 73 ? -7.735 -8.271 26.079 1.00 91.88 73 GLU A N 1
ATOM 526 C CA . GLU A 1 73 ? -6.599 -9.191 26.098 1.00 91.88 73 GLU A CA 1
ATOM 527 C C . GLU A 1 73 ? -6.976 -10.582 25.556 1.00 91.88 73 GLU A C 1
ATOM 529 O O . GLU A 1 73 ? -8.121 -11.027 25.664 1.00 91.88 73 GLU A O 1
ATOM 534 N N . LYS A 1 74 ? -5.974 -11.317 25.049 1.00 91.19 74 LYS A N 1
ATOM 535 C CA . LYS A 1 74 ? -6.076 -12.737 24.644 1.00 91.19 74 LYS A CA 1
ATOM 536 C C . LYS A 1 74 ? -7.072 -13.022 23.510 1.00 91.19 74 LYS A C 1
ATOM 538 O O . LYS A 1 74 ? -7.548 -14.150 23.380 1.00 91.19 74 LYS A O 1
ATOM 543 N N . LEU A 1 75 ? -7.372 -12.031 22.674 1.00 91.44 75 LEU A N 1
ATOM 544 C CA . LEU A 1 75 ? -8.051 -12.276 21.404 1.00 91.44 75 LEU A CA 1
ATOM 545 C C . LEU A 1 75 ? -7.094 -12.983 20.437 1.00 91.44 75 LEU A C 1
ATOM 547 O O . LEU A 1 75 ? -5.932 -12.607 20.325 1.00 91.44 75 LEU A O 1
ATOM 551 N N . SER A 1 76 ? -7.590 -13.989 19.715 1.00 92.00 76 SER A N 1
ATOM 552 C CA . SER A 1 76 ? -6.916 -14.446 18.490 1.00 92.00 76 SER A CA 1
ATOM 553 C C . SER A 1 76 ? -6.963 -13.353 17.420 1.00 92.00 76 SER A C 1
ATOM 555 O O . SER A 1 76 ? -7.876 -12.525 17.443 1.00 92.00 76 SER A O 1
ATOM 557 N N . ASP A 1 77 ? -6.067 -13.392 16.433 1.00 86.38 77 ASP A N 1
ATOM 558 C CA . ASP A 1 77 ? -6.018 -12.392 15.353 1.00 86.38 77 ASP A CA 1
ATOM 559 C C . ASP A 1 77 ? -7.376 -12.206 14.671 1.00 86.38 77 ASP A C 1
ATOM 561 O O . ASP A 1 77 ? -7.863 -11.090 14.512 1.00 86.38 77 ASP A O 1
ATOM 565 N N . LYS A 1 78 ? -8.076 -13.310 14.380 1.00 88.38 78 LYS A N 1
ATOM 566 C CA . LYS A 1 78 ? -9.418 -13.273 13.784 1.00 88.38 78 LYS A CA 1
ATOM 567 C C . LYS A 1 78 ? -10.443 -12.564 14.677 1.00 88.38 78 LYS A C 1
ATOM 569 O O . LYS A 1 78 ? -11.311 -11.848 14.177 1.00 88.38 78 LYS A O 1
ATOM 574 N N . GLN A 1 79 ? -10.377 -12.779 15.992 1.00 92.44 79 GLN A N 1
ATOM 575 C CA . GLN A 1 79 ? -11.267 -12.111 16.945 1.00 92.44 79 GLN A CA 1
ATOM 576 C C . GLN A 1 79 ? -10.906 -10.633 17.101 1.00 92.44 79 GLN A C 1
ATOM 578 O O . GLN A 1 79 ? -11.812 -9.805 17.179 1.00 92.44 79 GLN A O 1
ATOM 583 N N . LEU A 1 80 ? -9.613 -10.301 17.090 1.00 90.38 80 LEU A N 1
ATOM 584 C CA . LEU A 1 80 ? -9.123 -8.930 17.130 1.00 90.38 80 LEU A CA 1
ATOM 585 C C . LEU A 1 80 ? -9.589 -8.149 15.898 1.00 90.38 80 LEU A C 1
ATOM 587 O O . LEU A 1 80 ? -10.210 -7.100 16.050 1.00 90.38 80 LEU A O 1
ATOM 591 N N . THR A 1 81 ? -9.402 -8.689 14.689 1.00 88.25 81 THR A N 1
ATOM 592 C CA . THR A 1 81 ? -9.890 -8.073 13.444 1.00 88.25 81 THR A CA 1
ATOM 593 C C . THR A 1 81 ? -11.396 -7.818 13.499 1.00 88.25 81 THR A C 1
ATOM 595 O O . THR A 1 81 ? -11.854 -6.721 13.183 1.00 88.25 81 THR A O 1
ATOM 598 N N . ALA A 1 82 ? -12.182 -8.806 13.942 1.00 91.38 82 ALA A N 1
ATOM 599 C CA . ALA A 1 82 ? -13.632 -8.665 14.049 1.00 91.38 82 ALA A CA 1
ATOM 600 C C . ALA A 1 82 ? -14.061 -7.623 15.097 1.00 91.38 82 ALA A C 1
ATOM 602 O O . ALA A 1 82 ? -15.101 -6.981 14.931 1.00 91.38 82 ALA A O 1
ATOM 603 N N . TRP A 1 83 ? -13.290 -7.467 16.175 1.00 92.94 83 TRP A N 1
ATOM 604 C CA . TRP A 1 83 ? -13.544 -6.477 17.216 1.00 92.94 83 TRP A CA 1
ATOM 605 C C . TRP A 1 83 ? -13.211 -5.059 16.735 1.00 92.94 83 TRP A C 1
ATOM 607 O O . TRP A 1 83 ? -14.071 -4.182 16.807 1.00 92.94 83 TRP A O 1
ATOM 617 N N . VAL A 1 84 ? -12.028 -4.859 16.140 1.00 92.31 84 VAL A N 1
ATOM 618 C CA . VAL A 1 84 ? -11.605 -3.581 15.535 1.00 92.31 84 VAL A CA 1
ATOM 619 C C . VAL A 1 84 ? -12.610 -3.121 14.478 1.00 92.31 84 VAL A C 1
ATOM 621 O O . VAL A 1 84 ? -13.026 -1.964 14.482 1.00 92.31 84 VAL A O 1
ATOM 624 N N . ALA A 1 85 ? -13.076 -4.031 13.616 1.00 91.06 85 ALA A N 1
ATOM 625 C CA . ALA A 1 85 ? -14.050 -3.714 12.570 1.00 91.06 85 ALA A CA 1
ATOM 626 C C . ALA A 1 85 ? -15.392 -3.185 13.105 1.00 91.06 85 ALA A C 1
ATOM 628 O O . ALA A 1 85 ? -16.111 -2.493 12.387 1.00 91.06 85 ALA A O 1
ATOM 629 N N . LYS A 1 86 ? -15.734 -3.490 14.362 1.00 93.25 86 LYS A N 1
ATOM 630 C CA . LYS A 1 86 ? -16.964 -3.032 15.022 1.00 93.25 86 LYS A CA 1
ATOM 631 C C . LYS A 1 86 ? -16.741 -1.852 15.966 1.00 93.25 86 LYS A C 1
ATOM 633 O O . LYS A 1 86 ? -17.721 -1.333 16.497 1.00 93.25 86 LYS A O 1
ATOM 638 N N . HIS A 1 87 ? -15.496 -1.435 16.199 1.00 93.25 87 HIS A N 1
ATOM 639 C CA . HIS A 1 87 ? -15.204 -0.364 17.144 1.00 93.25 87 HIS A CA 1
ATOM 640 C C . HIS A 1 87 ? -15.749 0.981 16.621 1.00 93.25 87 HIS A C 1
ATOM 642 O O . HIS A 1 87 ? -15.597 1.271 15.426 1.00 93.25 87 HIS A O 1
ATOM 648 N N . PRO A 1 88 ? -16.393 1.801 17.477 1.00 91.12 88 PRO A N 1
ATOM 649 C CA . PRO A 1 88 ? -16.938 3.096 17.070 1.00 91.12 88 PRO A CA 1
ATOM 650 C C . PRO A 1 88 ? -15.841 4.055 16.604 1.00 91.12 88 PRO A C 1
ATOM 652 O O . PRO A 1 88 ? -15.993 4.675 15.561 1.00 91.12 88 PRO A O 1
ATOM 655 N N . ASP A 1 89 ? -14.712 4.091 17.313 1.00 91.94 89 ASP A N 1
ATOM 656 C CA . ASP A 1 89 ? -13.596 4.993 16.999 1.00 91.94 89 ASP A CA 1
ATOM 657 C C . ASP A 1 89 ? -12.635 4.431 15.940 1.00 91.94 89 ASP A C 1
ATOM 659 O O . ASP A 1 89 ? -11.519 4.926 15.802 1.00 91.94 89 ASP A O 1
ATOM 663 N N . ARG A 1 90 ? -12.999 3.352 15.231 1.00 93.25 90 ARG A N 1
ATOM 664 C CA . ARG A 1 90 ? -12.121 2.793 14.194 1.00 93.25 90 ARG A CA 1
ATOM 665 C C . ARG A 1 90 ? -11.899 3.825 13.092 1.00 93.25 90 ARG A C 1
ATOM 667 O O . ARG A 1 90 ? -12.827 4.503 12.662 1.00 93.25 90 ARG A O 1
ATOM 674 N N . GLN A 1 91 ? -10.685 3.871 12.577 1.00 90.69 91 GLN A N 1
ATOM 675 C CA . GLN A 1 91 ? -10.331 4.694 11.435 1.00 90.69 91 GLN A CA 1
ATOM 676 C C . GLN A 1 91 ? -10.039 3.798 10.243 1.00 90.69 91 GLN A C 1
ATOM 678 O O . GLN A 1 91 ? -9.327 2.799 10.357 1.00 90.69 91 GLN A O 1
ATOM 683 N N . GLU A 1 92 ? -10.586 4.169 9.090 1.00 92.00 92 GLU A N 1
ATOM 684 C CA . GLU A 1 92 ? -10.293 3.499 7.828 1.00 92.00 92 GLU A CA 1
ATOM 685 C C . GLU A 1 92 ? -9.335 4.376 7.030 1.00 92.00 92 GLU A C 1
ATOM 687 O O . GLU A 1 92 ? -9.631 5.539 6.738 1.00 92.00 92 GLU A O 1
ATOM 692 N N . VAL A 1 93 ? -8.172 3.827 6.703 1.00 92.25 93 VAL A N 1
ATOM 693 C CA . VAL A 1 93 ? -7.105 4.539 6.005 1.00 92.25 93 VAL A CA 1
ATOM 694 C C . VAL A 1 93 ? -6.844 3.849 4.682 1.00 92.25 93 VAL A C 1
ATOM 696 O O . VAL A 1 93 ? -6.523 2.662 4.646 1.00 92.25 93 VAL A O 1
ATOM 699 N N . ARG A 1 94 ? -6.949 4.603 3.589 1.00 93.75 94 ARG A N 1
ATOM 700 C CA . ARG A 1 94 ? -6.512 4.165 2.265 1.00 93.75 94 ARG A CA 1
ATOM 701 C C . ARG A 1 94 ? -5.112 4.707 2.012 1.00 93.75 94 ARG A C 1
ATOM 703 O O . ARG A 1 94 ? -4.881 5.911 2.115 1.00 93.75 94 ARG A O 1
ATOM 710 N N . MET A 1 95 ? -4.192 3.818 1.675 1.00 95.00 95 MET A N 1
ATOM 711 C CA . MET A 1 95 ? -2.805 4.137 1.353 1.00 95.00 95 MET A CA 1
ATOM 712 C C . MET A 1 95 ? -2.527 3.680 -0.071 1.00 95.00 95 MET A C 1
ATOM 714 O O . MET A 1 95 ? -2.862 2.556 -0.423 1.00 95.00 95 MET A O 1
ATOM 718 N N . THR A 1 96 ? -1.917 4.536 -0.881 1.00 96.12 96 THR A N 1
ATOM 719 C CA . THR A 1 96 ? -1.358 4.171 -2.185 1.00 96.12 96 THR A CA 1
ATOM 720 C C . THR A 1 96 ? 0.141 4.380 -2.134 1.00 96.12 96 THR A C 1
ATOM 722 O O . THR A 1 96 ? 0.591 5.436 -1.701 1.00 96.12 96 THR A O 1
ATOM 725 N N . VAL A 1 97 ? 0.904 3.379 -2.549 1.00 97.19 97 VAL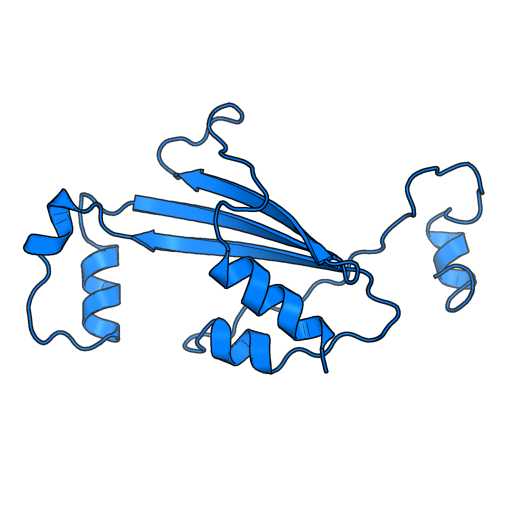 A N 1
ATOM 726 C CA . VAL A 1 97 ? 2.367 3.376 -2.541 1.00 97.19 97 VAL A CA 1
ATOM 727 C C . VAL A 1 97 ? 2.837 3.041 -3.936 1.00 97.19 97 VAL A C 1
ATOM 729 O O . VAL A 1 97 ? 2.332 2.093 -4.526 1.00 97.19 97 VAL A O 1
ATOM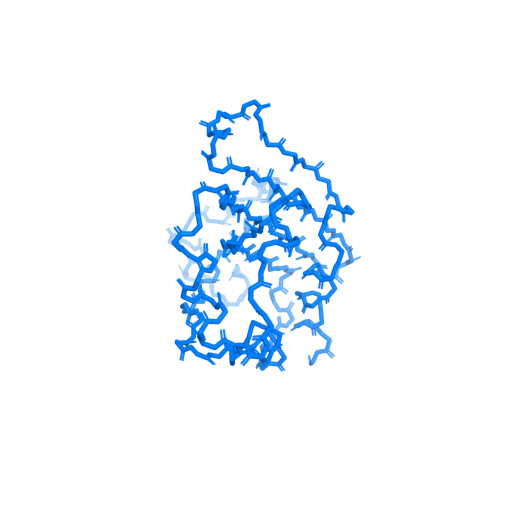 732 N N . ALA A 1 98 ? 3.786 3.807 -4.458 1.00 97.00 98 ALA A N 1
ATOM 733 C CA . ALA A 1 98 ? 4.410 3.537 -5.741 1.00 97.00 98 ALA A CA 1
ATOM 734 C C . ALA A 1 98 ? 5.927 3.545 -5.594 1.00 97.00 98 ALA A C 1
ATOM 736 O O . ALA A 1 98 ? 6.480 4.406 -4.907 1.00 97.00 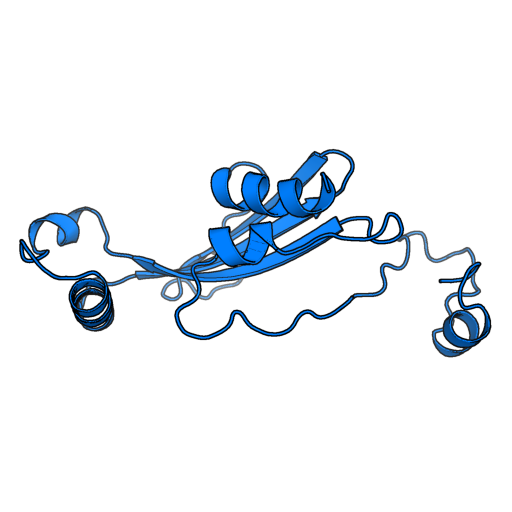98 ALA A O 1
ATOM 737 N N . VAL A 1 99 ? 6.585 2.597 -6.255 1.00 97.38 99 VAL A N 1
ATOM 738 C CA . VAL A 1 99 ? 8.045 2.495 -6.315 1.00 97.38 99 VAL A CA 1
ATOM 739 C C . VAL A 1 99 ? 8.494 2.234 -7.747 1.00 97.38 99 VAL A C 1
ATOM 741 O O . VAL A 1 99 ? 7.813 1.541 -8.507 1.00 97.38 99 VAL A O 1
ATOM 744 N N . LEU A 1 100 ? 9.644 2.786 -8.110 1.00 95.81 100 LEU A N 1
ATOM 745 C CA . LEU A 1 100 ? 10.357 2.495 -9.348 1.00 95.81 100 LEU A CA 1
ATOM 746 C C . LEU A 1 100 ? 11.624 1.687 -9.039 1.00 95.81 100 LEU A C 1
ATOM 748 O O . LEU A 1 100 ? 12.168 1.761 -7.937 1.00 95.81 100 LEU A O 1
ATOM 752 N N . ARG A 1 101 ? 12.136 0.955 -10.034 1.00 94.31 101 ARG A N 1
ATOM 753 C CA . ARG A 1 101 ? 13.390 0.185 -9.908 1.00 94.31 101 ARG A CA 1
ATOM 754 C C . ARG A 1 101 ? 14.624 1.048 -9.621 1.00 94.31 101 ARG A C 1
ATOM 756 O O . ARG A 1 101 ? 15.611 0.535 -9.109 1.00 94.31 101 ARG A O 1
ATOM 763 N N . ASP A 1 102 ? 14.586 2.339 -9.945 1.00 92.56 102 ASP A N 1
ATOM 764 C CA . ASP A 1 102 ? 15.667 3.290 -9.644 1.00 92.56 102 ASP A CA 1
ATOM 765 C C . ASP A 1 102 ? 15.676 3.765 -8.176 1.00 92.56 102 ASP A C 1
ATOM 767 O O . ASP A 1 102 ? 16.528 4.565 -7.786 1.00 92.56 102 ASP A O 1
ATOM 771 N N . GLY A 1 103 ? 14.743 3.264 -7.359 1.00 92.38 103 GLY A N 1
ATOM 772 C CA . GLY A 1 103 ? 14.601 3.598 -5.946 1.00 92.38 103 GLY A CA 1
ATOM 773 C C . GLY A 1 103 ? 13.693 4.799 -5.675 1.00 92.38 103 GLY A C 1
ATOM 774 O O . GLY A 1 103 ? 13.445 5.113 -4.506 1.00 92.38 103 GLY A O 1
ATOM 775 N N . ALA A 1 104 ? 13.165 5.471 -6.706 1.00 95.62 104 ALA A N 1
ATOM 776 C CA . ALA A 1 104 ? 12.163 6.509 -6.509 1.00 95.62 104 ALA A CA 1
ATOM 777 C C . ALA A 1 104 ? 10.898 5.909 -5.884 1.00 95.62 104 ALA A C 1
ATOM 779 O O . ALA A 1 104 ? 10.420 4.847 -6.289 1.00 95.62 104 ALA A O 1
ATOM 780 N N . ARG A 1 105 ? 10.338 6.608 -4.896 1.00 96.94 105 ARG A N 1
ATOM 781 C CA . ARG A 1 105 ? 9.124 6.184 -4.199 1.00 96.94 105 ARG A CA 1
ATOM 782 C C . ARG A 1 105 ? 8.234 7.366 -3.872 1.00 96.94 105 ARG A C 1
ATOM 784 O O . ARG A 1 105 ? 8.724 8.449 -3.566 1.00 96.94 105 ARG A O 1
ATOM 791 N N . GLU A 1 106 ? 6.934 7.126 -3.886 1.00 97.56 106 GLU A N 1
ATOM 792 C CA . GLU A 1 106 ? 5.919 8.090 -3.482 1.00 97.56 106 GLU A CA 1
ATOM 793 C C . GLU A 1 106 ? 4.798 7.369 -2.736 1.00 97.56 106 GLU A C 1
ATOM 795 O O . GLU A 1 106 ? 4.560 6.170 -2.917 1.00 97.56 106 GLU A O 1
ATOM 800 N N . SER A 1 107 ? 4.119 8.079 -1.846 1.00 97.69 107 SER A N 1
ATOM 801 C CA . SER A 1 107 ? 2.969 7.542 -1.135 1.00 97.69 107 SER A CA 1
ATOM 802 C C . SER A 1 107 ? 1.895 8.595 -0.950 1.00 97.69 107 SER A C 1
ATOM 804 O O . SER A 1 107 ? 2.193 9.765 -0.748 1.00 97.69 107 SER A O 1
ATOM 806 N N . ALA A 1 108 ? 0.642 8.162 -0.977 1.00 95.56 108 ALA A N 1
ATOM 807 C CA . ALA A 1 108 ? -0.525 8.977 -0.688 1.00 95.56 108 ALA A CA 1
ATOM 808 C C . ALA A 1 108 ? -1.377 8.276 0.373 1.00 95.56 108 ALA A C 1
ATOM 810 O O . ALA A 1 108 ? -1.742 7.111 0.214 1.00 95.56 108 ALA A O 1
ATOM 811 N N . VAL A 1 109 ? -1.699 8.977 1.454 1.00 93.88 109 VAL A N 1
ATOM 812 C CA . VAL A 1 109 ? -2.465 8.465 2.590 1.00 93.88 109 VAL A CA 1
ATOM 813 C C . VAL A 1 109 ? -3.692 9.335 2.793 1.00 93.88 109 VAL A C 1
ATOM 815 O O . VAL A 1 109 ? -3.603 10.563 2.827 1.00 93.88 109 VAL A O 1
ATOM 818 N N . ARG A 1 110 ? -4.847 8.692 2.951 1.00 92.38 110 ARG A N 1
ATOM 819 C CA . ARG A 1 110 ? -6.126 9.368 3.144 1.00 92.38 110 ARG A CA 1
ATOM 820 C C . ARG A 1 110 ? -6.978 8.636 4.172 1.00 92.38 110 ARG A C 1
ATOM 822 O O . ARG A 1 110 ? -7.153 7.422 4.078 1.00 92.38 110 ARG A O 1
ATOM 829 N N . LEU A 1 111 ? -7.548 9.380 5.117 1.00 88.69 111 LEU A N 1
ATOM 830 C CA . LEU A 1 111 ? -8.549 8.857 6.049 1.00 88.69 111 LEU A CA 1
ATOM 831 C C . LEU A 1 111 ? -9.933 8.906 5.395 1.00 88.69 111 LEU A C 1
ATOM 833 O O . LEU A 1 111 ? -10.280 9.904 4.768 1.00 88.69 111 LEU A O 1
ATOM 837 N N . ARG A 1 112 ? -10.750 7.865 5.579 1.00 85.00 112 ARG A N 1
ATOM 838 C CA . ARG A 1 112 ? -12.115 7.804 5.027 1.00 85.00 112 ARG A CA 1
ATOM 839 C C . ARG A 1 112 ? -13.020 8.925 5.541 1.00 85.00 112 ARG A C 1
ATOM 841 O O . ARG A 1 112 ? -13.844 9.422 4.788 1.00 85.00 112 ARG A O 1
ATOM 848 N N . GLU A 1 113 ? -12.858 9.349 6.791 1.00 78.81 113 GLU A N 1
ATOM 849 C CA . GLU A 1 113 ? -13.628 10.468 7.363 1.00 78.81 113 GLU A CA 1
ATOM 850 C C . GLU A 1 113 ? -13.266 11.831 6.750 1.00 78.81 113 GLU A C 1
ATOM 852 O O . GLU A 1 113 ? -14.024 12.787 6.879 1.00 78.81 113 GLU A O 1
ATOM 857 N N . LYS A 1 114 ? -12.117 11.912 6.070 1.00 75.50 114 LYS A N 1
ATOM 858 C CA . LYS A 1 114 ? -11.569 13.110 5.426 1.00 75.50 114 LYS A CA 1
ATOM 859 C C . LYS A 1 114 ? -11.473 12.891 3.915 1.00 75.50 114 LYS A C 1
ATOM 861 O O . LYS A 1 114 ? -10.409 12.990 3.306 1.00 75.50 114 LYS A O 1
ATOM 866 N N . ASP A 1 115 ? -12.596 12.489 3.316 1.00 65.94 115 ASP A N 1
ATOM 867 C CA . ASP A 1 115 ? -12.720 12.169 1.886 1.00 65.94 115 ASP A CA 1
ATOM 868 C C . ASP A 1 115 ? -12.886 13.441 1.029 1.00 65.94 115 ASP A C 1
ATOM 870 O O . ASP A 1 115 ? -13.816 13.575 0.235 1.00 65.94 115 ASP A O 1
ATOM 874 N N . SER A 1 116 ? -11.997 14.419 1.218 1.00 73.31 116 SER A N 1
ATOM 875 C CA . SER A 1 116 ? -11.870 15.564 0.316 1.00 73.31 116 SER A CA 1
ATOM 876 C C . SER A 1 116 ? -10.543 15.490 -0.451 1.00 73.31 116 SER A C 1
ATOM 878 O O . SER A 1 116 ? -9.533 15.043 0.103 1.00 73.31 116 SER A O 1
ATOM 880 N N . PRO A 1 117 ? -10.485 15.940 -1.722 1.00 62.44 117 PRO A N 1
ATOM 881 C CA . PRO A 1 117 ? -9.235 15.962 -2.491 1.00 62.44 117 PRO A CA 1
ATOM 882 C C . PRO A 1 117 ? -8.110 16.767 -1.823 1.00 62.44 117 PRO A C 1
ATOM 884 O O . PRO A 1 117 ? -6.938 16.544 -2.104 1.00 62.44 117 PRO A O 1
ATOM 887 N N . THR A 1 118 ? -8.464 17.701 -0.938 1.00 69.94 118 THR A N 1
ATOM 888 C CA . THR A 1 118 ? -7.543 18.564 -0.187 1.00 69.94 118 THR A CA 1
ATOM 889 C C . THR A 1 118 ? -6.980 17.928 1.085 1.00 69.94 118 THR A C 1
ATOM 891 O O . THR A 1 118 ? -6.109 18.516 1.716 1.00 69.94 118 THR A O 1
ATOM 894 N N . GLU A 1 119 ? -7.452 16.743 1.476 1.00 82.25 119 GLU A N 1
ATOM 895 C CA . GLU A 1 119 ? -7.074 16.063 2.724 1.00 82.25 119 GLU A CA 1
ATOM 896 C C . GLU A 1 119 ? -6.300 14.760 2.471 1.00 82.25 119 GLU A C 1
ATOM 898 O O . GLU A 1 119 ? -6.405 13.783 3.216 1.00 82.25 119 GLU A O 1
ATOM 903 N N . VAL A 1 120 ? -5.492 14.750 1.408 1.00 88.38 120 VAL A N 1
ATOM 904 C CA . VAL A 1 120 ? -4.560 13.662 1.097 1.00 88.38 120 VAL A CA 1
ATOM 905 C C . VAL A 1 120 ? -3.159 14.064 1.539 1.00 88.38 120 VAL A C 1
ATOM 907 O O . VAL A 1 120 ? -2.626 15.083 1.105 1.00 88.38 120 VAL A O 1
ATOM 910 N N . LEU A 1 121 ? -2.549 13.247 2.392 1.00 92.25 121 LEU A N 1
ATOM 911 C CA . LEU A 1 121 ? -1.143 13.393 2.749 1.00 92.25 121 LEU A CA 1
ATOM 912 C C . LEU A 1 121 ? -0.305 12.675 1.700 1.00 92.25 121 LEU A C 1
ATOM 914 O O . LEU A 1 121 ? -0.523 11.490 1.461 1.00 92.25 121 LEU A O 1
ATOM 918 N N . THR A 1 122 ? 0.659 13.365 1.098 1.00 94.88 122 THR A N 1
ATOM 919 C CA . THR A 1 122 ? 1.592 12.771 0.132 1.00 94.88 122 THR A CA 1
ATOM 920 C C . THR A 1 122 ? 3.030 12.881 0.615 1.00 94.88 122 THR A C 1
ATOM 922 O O . THR A 1 122 ? 3.392 13.861 1.270 1.00 94.88 122 THR A O 1
ATOM 925 N N . GLY A 1 123 ? 3.857 11.894 0.295 1.00 96.12 123 GLY A N 1
ATOM 926 C CA . GLY A 1 123 ? 5.282 11.936 0.575 1.00 96.12 123 GLY A CA 1
ATOM 927 C C . GLY A 1 123 ? 5.944 10.562 0.557 1.00 96.12 123 GLY A C 1
ATOM 928 O O . GLY A 1 123 ? 5.463 9.603 1.163 1.00 96.12 123 GLY A O 1
ATOM 929 N N . ALA A 1 124 ? 7.142 10.521 -0.026 1.00 94.62 124 ALA A N 1
ATOM 930 C CA . ALA A 1 124 ? 8.014 9.352 -0.141 1.00 94.62 124 ALA A CA 1
ATOM 931 C C . ALA A 1 124 ? 8.332 8.627 1.185 1.00 94.62 124 ALA A C 1
ATOM 933 O O . ALA A 1 124 ? 8.800 7.491 1.171 1.00 94.62 124 ALA A O 1
ATOM 934 N N . GLY A 1 125 ? 8.143 9.289 2.331 1.00 93.19 125 GLY A N 1
ATOM 935 C CA . GLY A 1 125 ? 8.433 8.756 3.665 1.00 93.19 125 GLY A CA 1
ATOM 936 C C . GLY A 1 125 ? 7.205 8.429 4.516 1.00 93.19 125 GLY A C 1
ATOM 937 O O . GLY A 1 125 ? 7.379 8.129 5.692 1.00 93.19 125 GLY A O 1
ATOM 938 N N . LEU A 1 126 ? 5.980 8.516 3.982 1.00 93.38 126 LEU A N 1
ATOM 939 C CA . LEU A 1 126 ? 4.767 8.345 4.796 1.00 93.38 126 LEU A CA 1
ATOM 940 C C . LEU A 1 126 ? 4.527 6.898 5.249 1.00 93.38 126 LEU A C 1
ATOM 942 O O . LEU A 1 126 ? 4.022 6.681 6.347 1.00 93.38 126 LEU A O 1
ATOM 946 N N . VAL A 1 127 ? 4.878 5.911 4.422 1.00 93.81 127 VAL A N 1
ATOM 947 C CA . VAL A 1 127 ? 4.659 4.479 4.704 1.00 93.81 127 VAL A CA 1
ATOM 948 C C . VAL A 1 127 ? 5.891 3.649 4.314 1.00 93.81 127 VAL A C 1
ATOM 950 O O . VAL A 1 127 ? 5.826 2.818 3.406 1.00 93.81 127 VAL A O 1
ATOM 953 N N . PRO A 1 128 ? 7.036 3.862 4.990 1.00 94.12 128 PRO A N 1
ATOM 954 C CA . PRO A 1 128 ? 8.328 3.316 4.574 1.00 94.12 128 PRO A CA 1
ATOM 955 C C . PRO A 1 128 ? 8.322 1.788 4.466 1.00 94.12 128 PRO A C 1
ATOM 957 O O . PRO A 1 128 ? 8.774 1.264 3.456 1.00 94.12 128 PRO A O 1
ATOM 960 N N . GLY A 1 129 ? 7.704 1.081 5.420 1.00 94.12 129 GLY A N 1
ATOM 961 C CA . GLY A 1 129 ? 7.654 -0.385 5.391 1.00 94.12 129 GLY A CA 1
ATOM 962 C C . GLY A 1 129 ? 6.876 -0.965 4.202 1.00 94.12 129 GLY A C 1
ATOM 963 O O . GLY A 1 129 ? 7.272 -1.990 3.660 1.00 94.12 129 GLY A O 1
ATOM 964 N N . LEU A 1 130 ? 5.801 -0.305 3.744 1.00 94.81 130 LEU A N 1
ATOM 965 C CA . LEU A 1 130 ? 5.091 -0.738 2.530 1.00 94.81 130 LEU A CA 1
ATOM 966 C C . LEU A 1 130 ? 5.899 -0.432 1.267 1.00 94.81 130 LEU A C 1
ATOM 968 O O . LEU A 1 130 ? 5.878 -1.225 0.333 1.00 94.81 130 LEU A O 1
ATOM 972 N N . ALA A 1 131 ? 6.604 0.701 1.236 1.00 96.06 131 ALA A N 1
ATOM 973 C CA . ALA A 1 131 ? 7.465 1.046 0.111 1.00 96.06 131 ALA A CA 1
ATOM 974 C C . ALA A 1 131 ? 8.651 0.078 -0.009 1.00 96.06 131 ALA A C 1
ATOM 976 O O . ALA A 1 131 ? 8.972 -0.350 -1.110 1.00 96.06 131 ALA A O 1
ATOM 977 N N . GLU A 1 132 ? 9.264 -0.304 1.112 1.00 95.69 132 GLU A N 1
ATOM 978 C CA . GLU A 1 132 ? 10.345 -1.294 1.163 1.00 95.69 132 GLU A CA 1
ATOM 979 C C . GLU A 1 132 ? 9.863 -2.677 0.712 1.00 95.69 132 GLU A C 1
ATOM 981 O O . GLU A 1 132 ? 10.471 -3.273 -0.173 1.00 95.69 132 GLU A O 1
ATOM 986 N N . ALA A 1 133 ? 8.726 -3.151 1.234 1.00 95.19 133 ALA A N 1
ATOM 987 C CA . ALA A 1 133 ? 8.149 -4.430 0.820 1.00 95.19 133 ALA A CA 1
ATOM 988 C C . ALA A 1 133 ? 7.782 -4.453 -0.674 1.00 95.19 133 ALA A C 1
ATOM 990 O O . ALA A 1 133 ? 8.004 -5.451 -1.353 1.00 95.19 133 ALA A O 1
ATOM 991 N N . LEU A 1 134 ? 7.245 -3.347 -1.206 1.00 95.75 134 LEU A N 1
ATOM 992 C CA . LEU A 1 134 ? 6.921 -3.240 -2.627 1.00 95.75 134 LEU A CA 1
ATOM 993 C C . LEU A 1 134 ? 8.184 -3.188 -3.498 1.00 95.75 134 LEU A C 1
ATOM 995 O O . LEU A 1 134 ? 8.213 -3.799 -4.564 1.00 95.75 134 LEU A O 1
ATOM 999 N N . ALA A 1 135 ? 9.233 -2.492 -3.053 1.00 96.12 135 ALA A N 1
ATOM 1000 C CA . ALA A 1 135 ? 10.507 -2.426 -3.765 1.00 96.12 135 ALA A CA 1
ATOM 1001 C C . ALA A 1 135 ? 11.192 -3.798 -3.842 1.00 96.12 135 ALA A C 1
ATOM 1003 O O . ALA A 1 135 ? 11.718 -4.150 -4.895 1.00 96.12 135 ALA A O 1
ATOM 1004 N N . ALA A 1 136 ? 11.095 -4.606 -2.782 1.00 95.62 136 ALA A N 1
ATOM 1005 C CA . ALA A 1 136 ? 11.657 -5.955 -2.741 1.00 95.62 136 ALA A CA 1
ATOM 1006 C C . ALA A 1 136 ? 11.096 -6.889 -3.836 1.00 95.62 136 ALA A C 1
ATOM 1008 O O . ALA A 1 136 ? 11.787 -7.808 -4.269 1.00 95.62 136 ALA A O 1
ATOM 1009 N N . THR A 1 137 ? 9.895 -6.619 -4.370 1.00 94.94 137 THR A N 1
ATOM 1010 C CA . THR A 1 137 ? 9.318 -7.385 -5.503 1.00 94.94 137 THR A CA 1
ATOM 1011 C C . THR A 1 137 ? 10.119 -7.260 -6.810 1.00 94.94 137 THR A C 1
ATOM 1013 O O . THR A 1 137 ? 9.877 -7.988 -7.774 1.00 94.94 137 THR A O 1
ATOM 1016 N N . PHE A 1 138 ? 11.085 -6.337 -6.858 1.00 95.12 138 PHE A N 1
ATOM 1017 C CA . PHE A 1 138 ? 11.996 -6.120 -7.980 1.00 95.12 138 PHE A CA 1
ATOM 1018 C C . PHE A 1 138 ? 13.396 -6.718 -7.784 1.00 95.12 138 PHE A C 1
ATOM 1020 O O . PHE A 1 138 ? 14.192 -6.656 -8.721 1.00 95.12 138 PHE A O 1
ATOM 1027 N N . GLU A 1 139 ? 13.709 -7.256 -6.601 1.00 87.31 139 GLU A N 1
ATOM 1028 C CA . GLU A 1 139 ? 15.038 -7.786 -6.244 1.00 87.31 139 GLU A CA 1
ATOM 1029 C C . GLU A 1 139 ? 15.230 -9.272 -6.610 1.00 87.31 139 GLU A C 1
ATOM 1031 O O . GLU A 1 139 ? 16.299 -9.832 -6.357 1.00 87.31 139 GLU A O 1
ATOM 1036 N N . SER A 1 140 ? 14.201 -9.905 -7.183 1.00 63.50 140 SER A N 1
ATOM 1037 C CA . SER A 1 140 ? 14.162 -11.331 -7.541 1.00 63.50 140 SER A CA 1
ATOM 1038 C C . SER A 1 140 ? 14.567 -11.633 -8.982 1.00 63.50 140 SER A C 1
ATOM 1040 O O . SER A 1 140 ? 14.368 -10.771 -9.867 1.00 63.50 140 SER A O 1
#

Foldseek 3Di:
DCVPCVVVCVVVVVPDPPPPPPPDDDDDDDDDPPPDDPLNVLVPAADDPVDFKDKDKDKDKDADPVCPVVQDPPDDPVRSVVVSVPDPRIWIKIKMKMAGLVGDIKMWIAIPVRPDPVRIDMDRPPCVVVNVSRNVSHVD

Secondary structure (DSSP, 8-state):
-TTT-HHHHHHTTTT-TT--S--PPP---PPPPTT--HHHHHTT----TT--EEEEEEEEEE--HHHHTTSPTT--HHHHHHHHTT-TT-EEEEEEEEEETTS-EEEEEEEGGG-STT--EE-TTSSHHHHHHHHHTT--